Protein AF-A0A068N4I9-F1 (afdb_monomer_lite)

Sequence (70 aa):
MIELFLVLAKTPPAQCHPSYPDLCLPIGRDVDCSDIPDNKKPVRITGKDDHRLDRDKDGWGCELKDGDRQ

Foldseek 3Di:
DDDPDDPPVPPPPQQADVQFVQDRDGPPDADELVNDDPVSPFTFGNDDPPNCQCVVPPRTGSHVVPVPDD

Secondary structure (DSSP, 8-state):
--------------PBPTT-TTS-PBTTS---GGGS-GGGPSEE--S--TT---SS-SSEES-TTSTT--

pLDDT: mean 77.63, std 14.7, range [40.97, 91.12]

Structure (mmCIF, N/CA/C/O backbone):
data_AF-A0A068N4I9-F1
#
_entry.id   AF-A0A068N4I9-F1
#
loop_
_atom_site.group_PDB
_atom_site.id
_atom_site.type_symbol
_atom_site.label_atom_id
_atom_site.label_alt_id
_atom_site.label_comp_id
_atom_site.label_asym_id
_atom_site.label_entity_id
_atom_site.label_seq_id
_atom_site.pdbx_PDB_ins_code
_atom_site.Cartn_x
_atom_site.Cartn_y
_atom_site.Cartn_z
_atom_site.occupancy
_atom_site.B_iso_or_equiv
_atom_site.auth_seq_id
_atom_site.auth_comp_id
_atom_site.auth_asym_id
_atom_site.auth_atom_id
_atom_site.pdbx_PDB_model_num
ATOM 1 N N . MET A 1 1 ? 24.944 -8.642 -40.902 1.00 51.97 1 MET A N 1
ATOM 2 C CA . MET A 1 1 ? 23.977 -7.599 -40.503 1.00 51.97 1 MET A CA 1
ATOM 3 C C . MET A 1 1 ? 23.065 -8.239 -39.475 1.00 51.97 1 MET A C 1
ATOM 5 O O . MET A 1 1 ? 22.115 -8.922 -39.820 1.00 51.97 1 MET A O 1
ATOM 9 N N . ILE A 1 2 ? 23.538 -8.162 -38.240 1.00 58.16 2 ILE A N 1
ATOM 10 C CA . ILE A 1 2 ? 23.004 -8.718 -36.995 1.00 58.16 2 ILE A CA 1
ATOM 11 C C . ILE A 1 2 ? 21.945 -7.694 -36.517 1.00 58.16 2 ILE A C 1
ATOM 13 O O . ILE A 1 2 ? 22.173 -6.508 -36.718 1.00 58.16 2 ILE A O 1
ATOM 17 N N . GLU A 1 3 ? 20.739 -7.986 -36.031 1.00 53.00 3 GLU A N 1
ATOM 18 C CA . GLU A 1 3 ? 20.298 -8.963 -35.037 1.00 53.00 3 GLU A CA 1
ATOM 19 C C . GLU A 1 3 ? 18.793 -9.242 -35.220 1.00 53.00 3 GLU A C 1
ATOM 21 O O . GLU A 1 3 ? 17.954 -8.340 -35.190 1.00 53.00 3 GLU A O 1
ATOM 26 N N . LEU A 1 4 ? 18.463 -10.523 -35.341 1.00 70.75 4 LEU A N 1
ATOM 27 C CA . LEU A 1 4 ? 17.204 -11.100 -34.894 1.00 70.75 4 LEU A CA 1
ATOM 28 C C . LEU A 1 4 ? 17.212 -11.058 -33.362 1.00 70.75 4 LEU A C 1
ATOM 30 O O . LEU A 1 4 ? 17.725 -11.997 -32.786 1.00 70.75 4 LEU A O 1
ATOM 34 N N . PHE A 1 5 ? 16.674 -10.040 -32.692 1.00 59.09 5 PHE A N 1
ATOM 35 C CA . PHE A 1 5 ? 16.219 -10.199 -31.304 1.00 59.09 5 PHE A CA 1
ATOM 36 C C . PHE A 1 5 ? 15.121 -9.189 -30.983 1.00 59.09 5 PHE A C 1
ATOM 38 O O . PHE A 1 5 ? 15.229 -7.995 -31.243 1.00 59.09 5 PHE A O 1
ATOM 45 N N . LEU A 1 6 ? 14.030 -9.751 -30.470 1.00 57.09 6 LEU A N 1
ATOM 46 C CA . LEU A 1 6 ? 12.804 -9.134 -30.000 1.00 57.09 6 LEU A CA 1
ATOM 47 C C . LEU A 1 6 ? 12.947 -7.671 -29.555 1.00 57.09 6 LEU A C 1
ATOM 49 O O . LEU A 1 6 ? 13.767 -7.343 -28.697 1.00 57.09 6 LEU A O 1
ATOM 53 N N . VAL A 1 7 ? 11.988 -6.847 -29.984 1.00 53.41 7 VAL A N 1
ATOM 54 C CA . VAL A 1 7 ? 11.444 -5.785 -29.131 1.00 53.41 7 VAL A CA 1
ATOM 55 C C . VAL A 1 7 ? 10.874 -6.480 -27.889 1.00 53.41 7 VAL A C 1
ATOM 57 O O . VAL A 1 7 ? 9.681 -6.749 -27.784 1.00 53.41 7 VAL A O 1
ATOM 60 N N . LEU A 1 8 ? 11.746 -6.859 -26.954 1.00 56.91 8 LEU A N 1
ATOM 61 C CA . LEU A 1 8 ? 11.348 -7.091 -25.583 1.00 56.91 8 LEU A CA 1
ATOM 62 C C . LEU A 1 8 ? 10.999 -5.696 -25.104 1.00 56.91 8 LEU A C 1
ATOM 64 O O . LEU A 1 8 ? 11.895 -4.900 -24.822 1.00 56.91 8 LEU A O 1
ATOM 68 N N . ALA A 1 9 ? 9.710 -5.365 -25.081 1.00 51.41 9 ALA A N 1
ATOM 69 C CA . ALA A 1 9 ? 9.239 -4.283 -24.243 1.00 51.41 9 ALA A CA 1
ATOM 70 C C . ALA A 1 9 ? 9.727 -4.623 -22.833 1.00 51.41 9 ALA A C 1
ATOM 72 O O . ALA A 1 9 ? 9.115 -5.412 -22.116 1.00 51.41 9 ALA A O 1
ATOM 73 N N . LYS A 1 10 ? 10.910 -4.119 -22.474 1.00 40.97 10 LYS A N 1
ATOM 74 C CA . LYS A 1 10 ? 11.429 -4.178 -21.125 1.00 40.97 10 LYS A CA 1
ATOM 75 C C . LYS A 1 10 ? 10.503 -3.249 -20.378 1.00 40.97 10 LYS A C 1
ATOM 77 O O . LYS A 1 10 ? 10.748 -2.048 -20.344 1.00 40.97 10 LYS A O 1
ATOM 82 N N . THR A 1 11 ? 9.395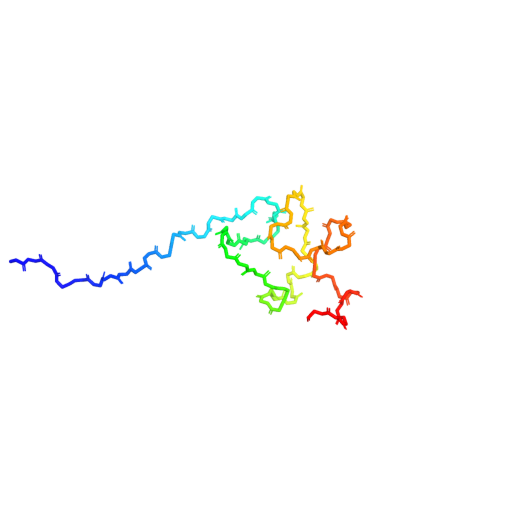 -3.797 -19.877 1.00 49.53 11 THR A N 1
ATOM 83 C CA . THR A 1 11 ? 8.602 -3.144 -18.848 1.00 49.53 11 THR A CA 1
ATOM 84 C C . THR A 1 11 ? 9.643 -2.641 -17.858 1.00 49.53 11 THR A C 1
ATOM 86 O O . THR A 1 11 ? 10.421 -3.470 -17.359 1.00 49.53 11 THR A O 1
ATOM 89 N N . PRO A 1 12 ? 9.803 -1.313 -17.699 1.00 55.28 12 PRO A N 1
ATOM 90 C CA . PRO A 1 12 ? 10.769 -0.799 -16.748 1.00 55.28 12 PRO A CA 1
ATOM 91 C C . PRO A 1 12 ? 10.494 -1.526 -15.433 1.00 55.28 12 PRO A C 1
ATOM 93 O O . PRO A 1 12 ? 9.318 -1.772 -15.140 1.00 55.28 12 PRO A O 1
ATOM 96 N N . PRO A 1 13 ? 11.535 -1.977 -14.704 1.00 55.41 13 PRO A N 1
ATOM 97 C CA . PRO A 1 13 ? 11.321 -2.628 -13.420 1.00 55.41 13 PRO A CA 1
ATOM 98 C C . PRO A 1 13 ? 10.379 -1.718 -12.649 1.00 55.41 13 PRO A C 1
ATOM 100 O O . PRO A 1 13 ? 10.701 -0.542 -12.482 1.00 55.41 13 PRO A O 1
ATOM 103 N N . ALA A 1 14 ? 9.179 -2.218 -12.344 1.00 63.84 14 ALA A N 1
ATOM 104 C CA . ALA A 1 14 ? 8.139 -1.415 -11.735 1.00 63.84 14 ALA A CA 1
ATOM 105 C C . ALA A 1 14 ? 8.739 -0.832 -10.461 1.00 63.84 14 ALA A C 1
ATOM 107 O O . ALA A 1 14 ? 9.004 -1.556 -9.504 1.00 63.84 14 ALA A O 1
ATOM 108 N N . GLN A 1 15 ? 9.081 0.455 -10.502 1.00 76.50 15 GLN A N 1
ATOM 109 C CA . GLN A 1 15 ? 9.595 1.142 -9.336 1.00 76.50 15 GLN A CA 1
ATOM 110 C C . GLN A 1 15 ? 8.460 1.078 -8.321 1.00 76.50 15 GLN A C 1
ATOM 112 O O . GLN A 1 15 ? 7.338 1.459 -8.648 1.00 76.50 15 GLN A O 1
ATOM 117 N N . CYS A 1 16 ? 8.719 0.497 -7.150 1.00 84.44 16 CYS A N 1
ATOM 118 C CA . CYS A 1 16 ? 7.700 0.385 -6.119 1.00 84.44 16 CYS A CA 1
ATOM 119 C C . CYS A 1 16 ? 7.320 1.794 -5.671 1.00 84.44 16 CYS A C 1
ATOM 121 O O . CYS A 1 16 ? 8.195 2.607 -5.351 1.00 84.44 16 CYS A O 1
ATOM 123 N N . HIS A 1 17 ? 6.030 2.091 -5.660 1.00 85.31 17 HIS A N 1
ATOM 124 C CA . HIS A 1 17 ? 5.557 3.394 -5.249 1.00 85.31 17 HIS A CA 1
ATOM 125 C C . HIS A 1 17 ? 5.771 3.564 -3.729 1.00 85.31 17 HIS A C 1
ATOM 127 O O . HIS A 1 17 ? 5.282 2.752 -2.944 1.00 85.31 17 HIS A O 1
ATOM 133 N N . PRO A 1 18 ? 6.484 4.614 -3.277 1.00 86.69 18 PRO A N 1
ATOM 134 C CA . PRO A 1 18 ? 6.940 4.737 -1.887 1.00 86.69 18 PRO A CA 1
ATOM 135 C C . PRO A 1 18 ? 5.807 4.947 -0.877 1.00 86.69 18 PRO A C 1
ATOM 137 O O . PRO A 1 18 ? 6.027 4.815 0.323 1.00 86.69 18 PRO A O 1
ATOM 140 N N . SER A 1 19 ? 4.599 5.280 -1.342 1.00 88.31 19 SER A N 1
ATOM 141 C CA . SER A 1 19 ? 3.438 5.446 -0.458 1.00 88.31 19 SER A CA 1
ATOM 142 C C . SER A 1 19 ? 2.835 4.118 0.007 1.00 88.31 19 SER A C 1
ATOM 144 O O . SER A 1 19 ? 2.026 4.144 0.928 1.00 88.31 19 SER A O 1
ATOM 146 N N . TYR A 1 20 ? 3.255 2.989 -0.580 1.00 88.25 20 TYR A N 1
ATOM 147 C CA . TYR A 1 20 ? 2.792 1.639 -0.248 1.00 88.25 20 TYR A CA 1
ATOM 148 C C . TYR A 1 20 ? 3.989 0.805 0.247 1.00 88.25 20 TYR A C 1
ATOM 150 O O . TYR A 1 20 ? 4.588 0.050 -0.514 1.00 88.25 20 TYR A O 1
ATOM 158 N N . PRO A 1 21 ? 4.419 0.966 1.510 1.00 85.50 21 PRO A N 1
ATOM 159 C CA . PRO A 1 21 ? 5.640 0.326 2.011 1.00 85.50 21 PRO A CA 1
ATOM 160 C C . PRO A 1 21 ? 5.532 -1.202 2.128 1.00 85.50 21 PRO A C 1
ATOM 162 O O . PRO A 1 21 ? 6.543 -1.895 2.032 1.00 85.50 21 PRO A O 1
ATOM 165 N N . ASP A 1 22 ? 4.320 -1.729 2.308 1.00 85.69 22 ASP A N 1
ATOM 166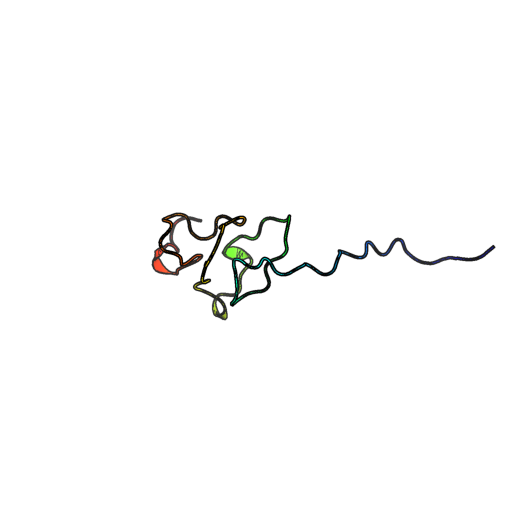 C CA . ASP A 1 22 ? 4.080 -3.161 2.530 1.00 85.69 22 ASP A CA 1
ATOM 167 C C . ASP A 1 22 ? 3.899 -3.953 1.219 1.00 85.69 22 ASP A C 1
ATOM 169 O O . ASP A 1 22 ? 3.969 -5.189 1.206 1.00 85.69 22 ASP A O 1
ATOM 173 N N . LEU A 1 23 ? 3.686 -3.252 0.098 1.00 86.00 23 LEU A N 1
ATOM 174 C CA . LEU A 1 23 ? 3.420 -3.838 -1.213 1.00 86.00 23 LEU A CA 1
ATOM 175 C C . LEU A 1 23 ? 4.117 -3.043 -2.318 1.00 86.00 23 LEU A C 1
ATOM 177 O O . LEU A 1 23 ? 3.936 -1.840 -2.452 1.00 86.00 23 LEU A O 1
ATOM 181 N N . CYS A 1 24 ? 4.861 -3.729 -3.184 1.00 86.50 24 CYS A N 1
ATOM 182 C CA . CYS A 1 24 ? 5.450 -3.079 -4.349 1.00 86.50 24 CYS A CA 1
ATOM 183 C C . CYS A 1 24 ? 4.379 -2.804 -5.413 1.00 86.50 24 CYS A C 1
ATOM 185 O O . CYS A 1 24 ? 4.109 -3.659 -6.259 1.00 86.50 24 CYS A O 1
ATOM 187 N N . LEU A 1 25 ? 3.777 -1.614 -5.366 1.00 86.31 25 LEU A N 1
ATOM 188 C CA . LEU A 1 25 ? 2.856 -1.161 -6.400 1.00 86.31 25 LEU A CA 1
ATOM 189 C C . LEU A 1 25 ? 3.597 -0.42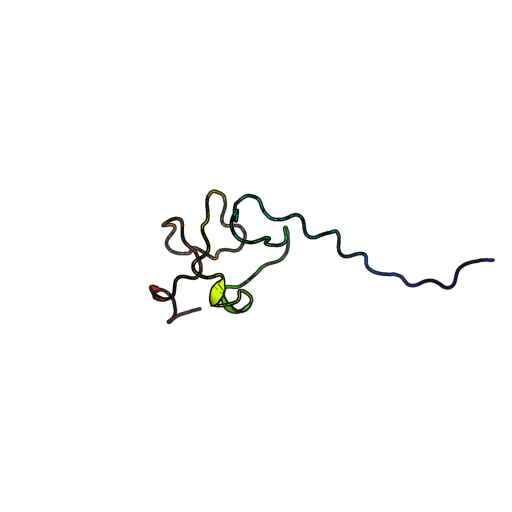5 -7.530 1.00 86.31 25 LEU A C 1
ATOM 191 O O . LEU A 1 25 ? 4.490 0.378 -7.259 1.00 86.31 25 LEU A O 1
ATOM 195 N N . PRO A 1 26 ? 3.275 -0.713 -8.799 1.00 84.12 26 PRO A N 1
ATOM 196 C CA . PRO A 1 26 ? 3.922 -0.114 -9.960 1.00 84.12 26 PRO A CA 1
ATOM 197 C C . PRO A 1 26 ? 3.550 1.363 -10.149 1.00 84.12 26 PRO A C 1
ATOM 199 O O . PRO A 1 26 ? 2.382 1.704 -10.288 1.00 84.12 26 PRO A O 1
ATOM 202 N N . ILE A 1 27 ? 4.546 2.242 -10.282 1.00 82.69 27 ILE A N 1
ATOM 203 C CA . ILE A 1 27 ? 4.309 3.657 -10.620 1.00 82.69 27 ILE A CA 1
ATOM 204 C C . ILE A 1 27 ? 3.726 3.793 -12.040 1.00 82.69 27 ILE A C 1
ATOM 206 O O . ILE A 1 27 ? 4.248 3.219 -12.997 1.00 82.69 27 ILE A O 1
ATOM 210 N N . GLY A 1 28 ? 2.680 4.612 -12.189 1.00 79.19 28 GLY A N 1
ATOM 211 C CA . GLY A 1 28 ? 2.157 5.046 -13.493 1.00 79.19 28 GLY A CA 1
ATOM 212 C C . GLY A 1 28 ? 1.134 4.115 -14.150 1.00 79.19 28 GLY A C 1
ATOM 213 O O . GLY A 1 28 ? 0.684 4.406 -15.257 1.00 79.19 28 GLY A O 1
ATOM 214 N N . ARG A 1 29 ? 0.740 3.028 -13.485 1.00 82.00 29 ARG A N 1
ATOM 215 C CA . ARG A 1 29 ? -0.433 2.226 -13.861 1.00 82.00 29 ARG A CA 1
ATOM 216 C C . ARG A 1 29 ? -1.388 2.152 -12.687 1.00 82.00 29 ARG A C 1
ATOM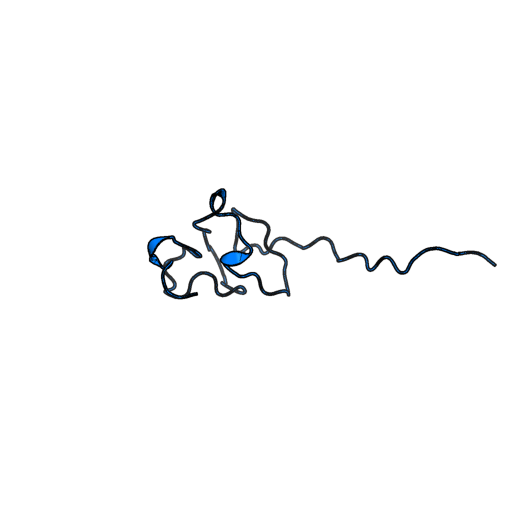 218 O O . ARG A 1 29 ? -0.935 2.124 -11.552 1.00 82.00 29 ARG A O 1
ATOM 225 N N . ASP A 1 30 ? -2.680 2.105 -12.966 1.00 83.94 30 ASP A N 1
ATOM 226 C CA . ASP A 1 30 ? -3.658 1.905 -11.906 1.00 83.94 30 ASP A CA 1
ATOM 227 C C . ASP A 1 30 ? -3.609 0.455 -11.410 1.00 83.94 30 ASP A C 1
ATOM 229 O O . ASP A 1 30 ? -3.290 -0.460 -12.184 1.00 83.94 30 ASP A O 1
ATOM 233 N N . VAL A 1 31 ? -3.842 0.268 -10.116 1.00 87.75 31 VAL A N 1
ATOM 234 C CA . VAL A 1 31 ? -3.948 -1.049 -9.482 1.00 87.75 31 VAL A CA 1
ATOM 235 C C . VAL A 1 31 ? -5.182 -1.007 -8.615 1.00 87.75 31 VAL A C 1
ATOM 237 O O . VAL A 1 31 ? -5.255 -0.166 -7.726 1.00 87.75 31 VAL A O 1
ATOM 240 N N . ASP A 1 32 ? -6.104 -1.931 -8.853 1.00 88.19 32 ASP A N 1
ATOM 241 C CA . ASP A 1 32 ? -7.332 -2.022 -8.077 1.00 88.19 32 ASP A CA 1
ATOM 242 C C . ASP A 1 32 ? -7.162 -2.990 -6.902 1.00 88.19 32 ASP A C 1
ATOM 244 O O . ASP A 1 32 ? -6.332 -3.904 -6.916 1.00 88.19 32 ASP A O 1
ATOM 248 N N . CYS A 1 33 ? -8.024 -2.871 -5.893 1.00 87.06 33 CYS A N 1
ATOM 249 C CA . CYS A 1 33 ? -8.067 -3.834 -4.794 1.00 87.06 33 CYS A CA 1
ATOM 250 C C . CYS A 1 33 ? -8.304 -5.277 -5.271 1.00 87.06 33 CYS A C 1
ATOM 252 O O . CYS A 1 33 ? -7.853 -6.218 -4.620 1.00 87.06 33 CYS A O 1
ATOM 254 N N . SER A 1 34 ? -8.969 -5.468 -6.411 1.00 86.00 34 SER A N 1
ATOM 255 C CA . SER A 1 34 ? -9.186 -6.781 -7.036 1.00 86.00 34 SER A CA 1
ATOM 256 C C . SER A 1 34 ? -7.900 -7.420 -7.571 1.00 86.00 34 SER A C 1
ATOM 258 O O . SER A 1 34 ? -7.804 -8.644 -7.622 1.00 86.00 34 SER A O 1
ATOM 260 N N . ASP A 1 35 ? -6.898 -6.610 -7.922 1.00 86.56 35 ASP A N 1
ATOM 261 C CA . ASP A 1 35 ? -5.589 -7.085 -8.384 1.00 86.56 35 ASP A CA 1
ATOM 262 C C . ASP A 1 35 ? -4.662 -7.462 -7.220 1.00 86.56 35 ASP A C 1
ATOM 264 O O . ASP A 1 35 ? -3.635 -8.124 -7.408 1.00 86.56 35 ASP A O 1
ATOM 268 N N . ILE A 1 36 ? -5.003 -7.027 -6.005 1.00 85.06 36 ILE A N 1
ATOM 269 C CA . ILE A 1 36 ? -4.220 -7.278 -4.802 1.00 85.06 36 ILE A CA 1
ATOM 270 C C . ILE A 1 36 ? -4.706 -8.583 -4.159 1.00 85.06 36 ILE A C 1
ATOM 272 O O . ILE A 1 36 ? -5.891 -8.719 -3.853 1.00 85.06 36 ILE A O 1
ATOM 276 N N . PRO A 1 37 ? -3.804 -9.544 -3.895 1.00 86.62 37 PRO A N 1
ATOM 277 C CA . PRO A 1 37 ? -4.145 -10.763 -3.175 1.00 86.62 37 PRO A CA 1
ATOM 278 C C . PRO A 1 37 ? -4.743 -10.470 -1.796 1.00 86.62 37 PRO A C 1
ATOM 280 O O . PRO A 1 37 ? -4.236 -9.619 -1.066 1.00 86.62 37 PRO A O 1
ATOM 283 N N . ASP A 1 38 ? -5.757 -11.227 -1.381 1.00 85.94 38 ASP A N 1
ATOM 284 C CA . ASP A 1 38 ? -6.426 -10.993 -0.092 1.00 85.94 38 ASP A CA 1
ATOM 285 C C . ASP A 1 38 ? -5.489 -11.154 1.115 1.00 85.94 38 ASP A C 1
ATOM 287 O O . ASP A 1 38 ? -5.655 -10.483 2.127 1.00 85.94 38 ASP A O 1
ATOM 291 N N . ASN A 1 39 ? -4.434 -11.967 0.995 1.00 87.75 39 ASN A N 1
ATOM 292 C CA . ASN A 1 39 ? -3.404 -12.110 2.032 1.00 87.75 39 ASN A CA 1
ATOM 293 C C . ASN A 1 39 ? -2.454 -10.899 2.150 1.00 87.75 39 ASN A C 1
ATOM 295 O O . ASN A 1 39 ? -1.574 -10.898 3.013 1.00 87.75 39 ASN A O 1
ATOM 299 N N . LYS A 1 40 ? -2.582 -9.908 1.262 1.00 87.00 40 LYS A N 1
ATOM 300 C CA . LYS A 1 40 ? -1.853 -8.632 1.284 1.00 87.00 40 LYS A CA 1
ATOM 301 C C . LYS A 1 40 ? -2.742 -7.455 1.687 1.00 87.00 40 LYS A C 1
ATOM 303 O O . LYS A 1 40 ? -2.237 -6.339 1.763 1.00 87.00 40 LYS A O 1
ATOM 308 N N . LYS A 1 41 ? -4.031 -7.696 1.939 1.00 87.81 41 LYS A N 1
ATOM 309 C CA . LYS A 1 41 ? -4.982 -6.698 2.432 1.00 87.81 41 LYS A CA 1
ATOM 310 C C . LYS A 1 41 ? -5.0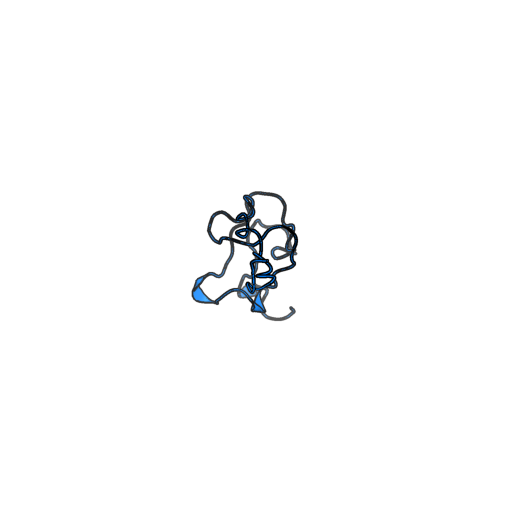76 -6.768 3.963 1.00 87.81 41 LYS A C 1
ATOM 312 O O . LYS A 1 41 ? -4.978 -7.866 4.518 1.00 87.81 41 LYS A O 1
ATOM 317 N N . PRO A 1 42 ? -5.310 -5.640 4.655 1.00 90.12 42 PRO A N 1
ATOM 318 C CA . PRO A 1 42 ? -5.409 -4.274 4.125 1.00 90.12 42 PRO A CA 1
ATOM 319 C C . PRO A 1 42 ? -4.035 -3.687 3.760 1.00 90.12 42 PRO A C 1
ATOM 321 O O . PRO A 1 42 ? -3.006 -4.100 4.296 1.00 90.12 42 PRO A O 1
ATOM 324 N N . VAL A 1 43 ? -4.021 -2.719 2.845 1.00 89.50 43 VAL A N 1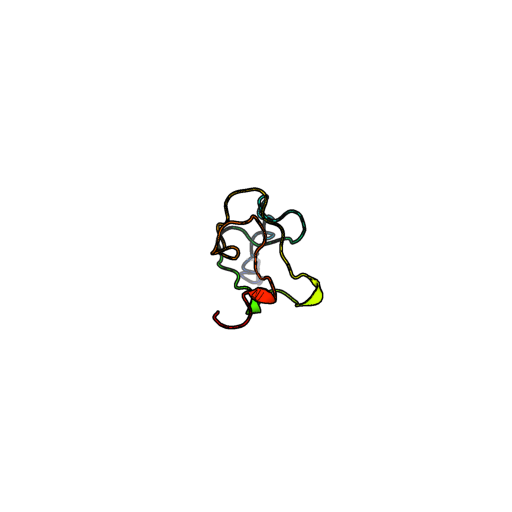
ATOM 325 C CA . VAL A 1 43 ? -2.802 -2.064 2.356 1.00 89.50 43 VAL A CA 1
ATOM 326 C C . VAL A 1 43 ? -2.568 -0.784 3.141 1.00 89.50 43 VAL A C 1
ATOM 328 O O . VAL A 1 43 ? -3.421 0.095 3.163 1.00 89.50 43 VAL A O 1
ATOM 331 N N . ARG A 1 44 ? -1.394 -0.632 3.751 1.00 91.12 44 ARG A N 1
ATOM 332 C CA . ARG A 1 44 ? -1.050 0.607 4.449 1.00 91.12 44 ARG A CA 1
ATOM 333 C C . ARG A 1 44 ? -0.603 1.690 3.474 1.00 91.12 44 ARG A C 1
ATOM 335 O O . ARG A 1 44 ? 0.276 1.447 2.644 1.00 91.12 44 ARG A O 1
ATOM 342 N N . ILE A 1 45 ? -1.137 2.897 3.639 1.00 91.12 45 ILE A N 1
ATOM 343 C CA . ILE A 1 45 ? -0.806 4.059 2.815 1.00 91.12 45 ILE A CA 1
ATOM 344 C C . ILE A 1 45 ? -0.210 5.146 3.699 1.00 91.12 45 ILE A C 1
ATOM 346 O O . ILE A 1 45 ? -0.841 5.678 4.607 1.00 91.12 45 ILE A O 1
ATOM 350 N N . THR A 1 46 ? 1.058 5.468 3.452 1.00 89.75 46 THR A N 1
ATOM 351 C CA . THR A 1 46 ? 1.809 6.453 4.252 1.00 89.75 46 THR A CA 1
ATOM 352 C C . THR A 1 46 ? 2.037 7.773 3.528 1.00 89.75 46 THR A C 1
ATOM 354 O O . THR A 1 46 ? 2.690 8.665 4.064 1.00 89.75 46 THR A O 1
ATOM 357 N N . GLY A 1 47 ? 1.563 7.886 2.291 1.00 87.12 47 GLY A N 1
ATOM 358 C CA . GLY A 1 47 ? 1.820 9.029 1.429 1.00 87.12 47 GLY A CA 1
ATOM 359 C C . GLY A 1 47 ? 0.642 9.320 0.516 1.00 87.12 47 GLY A C 1
ATOM 360 O O . GLY A 1 47 ? -0.511 9.242 0.926 1.00 87.12 47 GLY A O 1
ATOM 361 N N . LYS A 1 48 ? 0.940 9.691 -0.727 1.00 86.94 48 LYS A N 1
ATOM 362 C CA . LYS A 1 48 ? -0.088 9.996 -1.716 1.00 86.94 48 LYS A CA 1
ATOM 363 C C . LYS A 1 48 ? -0.698 8.697 -2.236 1.00 86.94 48 LYS A C 1
ATOM 365 O O . LYS A 1 48 ? 0.024 7.830 -2.727 1.00 86.94 48 LYS A O 1
ATOM 370 N N . ASP A 1 49 ? -2.017 8.594 -2.151 1.00 86.38 49 ASP A N 1
ATOM 371 C CA . ASP A 1 49 ? -2.759 7.460 -2.687 1.00 86.38 49 ASP A CA 1
ATOM 372 C C . ASP A 1 49 ? -3.001 7.618 -4.199 1.00 86.38 49 ASP A C 1
ATOM 374 O O . ASP A 1 49 ? -4.079 8.003 -4.654 1.00 86.38 49 ASP A O 1
ATOM 378 N N . ASP A 1 50 ? -1.950 7.388 -4.989 1.00 86.94 50 ASP A N 1
ATOM 379 C CA . ASP A 1 50 ? -2.000 7.513 -6.451 1.00 86.94 50 ASP A CA 1
ATOM 380 C C . ASP A 1 50 ? -2.873 6.437 -7.114 1.00 86.94 50 ASP A C 1
ATOM 382 O O . ASP A 1 50 ? -3.474 6.715 -8.152 1.00 86.94 50 ASP A O 1
ATOM 386 N N . HIS A 1 51 ? -2.989 5.263 -6.487 1.00 87.06 51 HIS A N 1
ATOM 387 C CA . HIS A 1 51 ? -3.849 4.152 -6.916 1.00 87.06 51 HIS A CA 1
ATOM 388 C C . HIS A 1 51 ? -5.268 4.211 -6.334 1.00 87.06 51 HIS A C 1
ATOM 390 O O . HIS A 1 51 ? -6.078 3.342 -6.624 1.00 87.06 51 HIS A O 1
ATOM 396 N N . ARG A 1 52 ? -5.595 5.233 -5.529 1.00 88.62 52 ARG A N 1
ATOM 397 C CA . ARG A 1 52 ? -6.954 5.461 -4.998 1.00 88.62 52 ARG A CA 1
ATOM 398 C C . ARG A 1 52 ? -7.527 4.258 -4.231 1.00 88.62 52 ARG A C 1
ATOM 400 O O . ARG A 1 52 ? -8.734 4.021 -4.285 1.00 88.62 52 ARG A O 1
ATOM 407 N N . LEU A 1 53 ? -6.662 3.512 -3.544 1.00 88.81 53 LEU A N 1
ATOM 408 C CA . LEU A 1 53 ? -7.029 2.324 -2.772 1.00 88.81 53 LEU A CA 1
ATOM 409 C C . LEU A 1 53 ? -7.708 2.668 -1.435 1.00 88.81 53 LEU A C 1
ATOM 411 O O . LEU A 1 53 ? -8.387 1.811 -0.873 1.00 88.81 53 LEU A O 1
ATOM 415 N N . ASP A 1 54 ? -7.496 3.885 -0.929 1.00 88.62 54 ASP A N 1
ATOM 416 C CA . ASP A 1 54 ? -7.991 4.421 0.344 1.00 88.62 54 ASP A CA 1
ATOM 417 C C . ASP A 1 54 ? -8.912 5.617 0.065 1.00 88.62 54 ASP A C 1
ATOM 419 O O . ASP A 1 54 ? -8.508 6.777 -0.101 1.00 88.62 54 ASP A O 1
ATOM 423 N N . ARG A 1 55 ? -10.199 5.300 -0.091 1.00 85.50 55 ARG A N 1
ATOM 424 C CA . ARG A 1 55 ? -11.210 6.260 -0.542 1.00 85.50 55 ARG A CA 1
ATOM 425 C C . ARG A 1 55 ? -11.696 7.167 0.585 1.00 85.50 55 ARG A C 1
ATOM 427 O O . ARG A 1 55 ? -12.072 8.316 0.316 1.00 85.50 55 ARG A O 1
ATOM 434 N N . ASP A 1 56 ? -11.736 6.656 1.804 1.00 86.62 56 ASP A N 1
ATOM 435 C CA . ASP A 1 56 ? -12.161 7.359 3.012 1.00 86.62 56 ASP A CA 1
ATOM 436 C C . ASP A 1 56 ? -11.006 8.121 3.693 1.00 86.62 56 ASP A C 1
ATOM 438 O O . ASP A 1 56 ? -11.270 9.087 4.417 1.00 86.62 56 ASP A O 1
ATOM 442 N N . LYS A 1 57 ? -9.757 7.827 3.308 1.00 87.75 57 LYS A N 1
ATOM 443 C CA . LYS A 1 57 ? -8.514 8.535 3.659 1.00 87.75 57 LYS A CA 1
ATOM 444 C C . LYS A 1 57 ? -8.105 8.343 5.111 1.00 87.75 57 LYS A C 1
ATOM 446 O O . LYS A 1 57 ? -7.619 9.288 5.747 1.00 87.75 57 LYS A O 1
ATOM 451 N N . ASP A 1 58 ? -8.310 7.143 5.635 1.00 88.94 58 ASP A N 1
ATOM 452 C CA . ASP A 1 58 ? -7.915 6.785 6.996 1.00 88.94 58 ASP A CA 1
ATOM 453 C C . ASP A 1 58 ? -6.452 6.282 7.083 1.00 88.94 58 ASP A C 1
ATOM 455 O O . ASP A 1 58 ? -5.893 6.156 8.181 1.00 88.94 58 ASP A O 1
ATOM 459 N N . GLY A 1 59 ? -5.803 6.079 5.928 1.00 90.62 59 GLY A N 1
ATOM 460 C CA . GLY A 1 59 ? -4.446 5.552 5.788 1.00 90.62 59 GLY A CA 1
ATOM 461 C C . GLY A 1 59 ? -4.378 4.049 5.489 1.00 90.62 59 GLY A C 1
ATOM 462 O O . GLY A 1 59 ? -3.267 3.499 5.446 1.00 90.62 59 GLY A O 1
ATOM 463 N N . TRP A 1 60 ? -5.514 3.378 5.285 1.00 89.69 60 TRP A N 1
ATOM 464 C CA . TRP A 1 60 ? -5.619 1.955 4.978 1.00 89.69 60 TRP A CA 1
ATOM 465 C C . TRP A 1 60 ? -6.527 1.701 3.774 1.00 89.69 60 TRP A C 1
ATOM 467 O O . TRP A 1 60 ? -7.733 1.872 3.814 1.00 89.69 60 TRP A O 1
ATOM 477 N N . GLY A 1 61 ? -5.938 1.196 2.693 1.00 89.81 61 GLY A N 1
ATOM 478 C CA . GLY A 1 61 ? -6.667 0.832 1.486 1.00 89.81 61 GLY A CA 1
ATOM 479 C C . GLY A 1 61 ? -7.088 -0.634 1.445 1.00 89.81 61 GLY A C 1
ATOM 480 O O . GLY A 1 61 ? -6.479 -1.506 2.079 1.00 89.81 61 GLY A O 1
ATOM 481 N N . CYS A 1 62 ? -8.088 -0.923 0.611 1.00 88.81 62 CYS A N 1
ATOM 482 C CA . CYS A 1 62 ? -8.585 -2.278 0.349 1.00 88.81 62 CYS A CA 1
ATOM 483 C C . CYS A 1 62 ? -8.980 -3.054 1.610 1.00 88.81 62 CYS A C 1
ATOM 485 O O . CYS A 1 62 ? -8.742 -4.265 1.708 1.00 88.81 62 CYS A O 1
ATOM 487 N N . GLU A 1 63 ? -9.539 -2.369 2.601 1.00 86.19 63 GLU A N 1
ATOM 488 C CA . GLU A 1 63 ? -10.014 -3.039 3.794 1.00 86.19 63 GLU A CA 1
ATOM 489 C C . GLU A 1 63 ? -11.271 -3.875 3.520 1.00 86.19 63 GLU A C 1
ATOM 491 O O . GLU A 1 63 ? -12.127 -3.531 2.709 1.00 86.19 63 GLU A O 1
ATOM 496 N N . LEU A 1 64 ? -11.409 -4.996 4.233 1.00 71.38 64 LEU A N 1
ATOM 497 C CA . LEU A 1 64 ? -12.570 -5.884 4.088 1.00 71.38 64 LEU A CA 1
ATOM 498 C C . LEU A 1 64 ? -13.890 -5.210 4.499 1.00 71.38 64 LEU A C 1
ATOM 500 O O . LEU A 1 64 ? -14.954 -5.693 4.129 1.00 71.38 64 LEU A O 1
ATOM 504 N N . LYS A 1 65 ? -13.827 -4.113 5.264 1.00 62.09 65 LYS A N 1
ATOM 505 C CA . LYS A 1 65 ? -14.999 -3.357 5.734 1.00 62.09 65 LYS A CA 1
ATOM 506 C C . LYS A 1 65 ? -15.588 -2.455 4.643 1.00 62.09 65 LYS A C 1
ATOM 508 O O . LYS A 1 65 ? -16.785 -2.193 4.661 1.00 62.09 65 LYS A O 1
ATOM 513 N N . ASP A 1 66 ? -14.762 -2.091 3.665 1.00 62.72 66 ASP A N 1
ATOM 514 C CA . ASP A 1 66 ? -15.151 -1.406 2.430 1.00 62.72 66 ASP A CA 1
ATOM 515 C C . ASP A 1 66 ? -15.497 -2.383 1.292 1.00 62.72 66 ASP A C 1
ATOM 517 O O . ASP A 1 66 ? -15.854 -1.973 0.181 1.00 62.72 66 ASP A O 1
ATOM 521 N N . GLY A 1 67 ? -15.425 -3.689 1.579 1.00 54.41 67 GLY A N 1
ATOM 522 C CA . GLY A 1 67 ? -15.567 -4.815 0.655 1.00 54.41 67 GLY A CA 1
ATOM 523 C C . GLY A 1 67 ? -16.957 -5.049 0.053 1.00 54.41 67 GLY A C 1
ATOM 524 O O . GLY A 1 67 ? -17.191 -6.132 -0.473 1.00 54.41 67 GLY A O 1
ATOM 525 N N . ASP A 1 68 ? -17.860 -4.065 0.076 1.00 48.06 68 ASP A N 1
ATOM 526 C CA . ASP A 1 68 ? -19.202 -4.173 -0.520 1.00 48.06 68 ASP A CA 1
ATOM 527 C C . ASP A 1 68 ? -19.458 -3.189 -1.679 1.00 48.06 68 ASP A C 1
ATOM 529 O O . ASP A 1 68 ? -20.597 -3.087 -2.156 1.00 48.06 68 ASP A O 1
ATOM 533 N N . ARG A 1 69 ? -18.463 -2.410 -2.145 1.00 54.47 69 ARG A N 1
ATOM 534 C CA . ARG A 1 69 ? -18.716 -1.476 -3.262 1.00 54.47 69 ARG A CA 1
ATOM 535 C C . ARG A 1 69 ? -17.503 -0.981 -4.065 1.00 54.47 69 ARG A C 1
ATOM 537 O O . ARG A 1 69 ? -17.413 0.224 -4.311 1.00 54.47 69 ARG A O 1
ATOM 544 N N . GLN A 1 70 ? -16.621 -1.871 -4.513 1.00 50.94 70 GLN A N 1
ATOM 545 C CA . GLN A 1 70 ? -15.636 -1.584 -5.569 1.00 50.94 70 GLN A CA 1
ATOM 546 C C . GLN A 1 70 ? -15.580 -2.738 -6.565 1.00 50.94 70 GLN A C 1
ATOM 548 O O . GLN A 1 70 ? -15.432 -3.890 -6.106 1.00 50.94 70 GLN A O 1
#

Radius of gyration: 16.11 Å; chains: 1; bounding box: 43×22×48 Å